Protein AF-A0A222W0Y5-F1 (afdb_monomer_lite)

Radius of gyration: 16.69 Å; chains: 1; bounding box: 46×19×49 Å

Sequence (97 aa):
MSITSLRAGQVRAENLFKIAQQQRAAAATLEERTTLSASERLEAAELRSHVAMIYQAIGEAYPIWARLWERLAAAEYAAAGRHELGAYLTEDQVQAA

Organism: NCBI:txid530584

Structure (mmCIF, N/CA/C/O backbone):
data_AF-A0A222W0Y5-F1
#
_entry.id   AF-A0A222W0Y5-F1
#
loop_
_atom_site.group_PDB
_atom_site.id
_atom_site.type_symbol
_atom_site.label_atom_id
_atom_site.label_alt_id
_atom_site.label_comp_id
_ato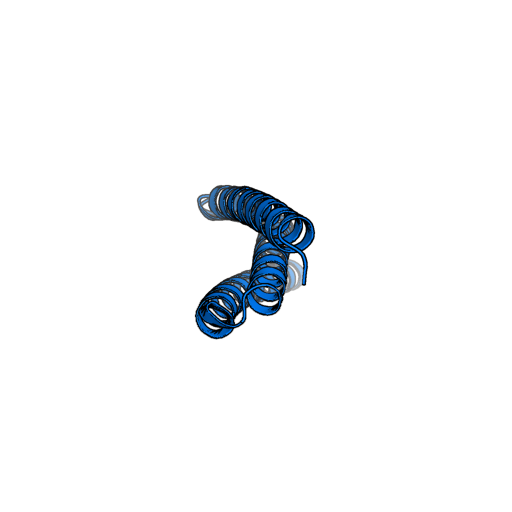m_site.label_asym_id
_atom_site.label_entity_id
_atom_site.label_seq_id
_atom_site.pdbx_PDB_ins_code
_atom_site.Cartn_x
_atom_site.Cartn_y
_atom_site.Cartn_z
_atom_site.occupancy
_atom_site.B_iso_or_equiv
_atom_site.auth_seq_id
_atom_site.auth_comp_id
_atom_site.auth_asym_id
_atom_site.auth_atom_id
_atom_site.pdbx_PDB_model_num
ATOM 1 N N . MET A 1 1 ? 14.150 5.642 -29.555 1.00 57.69 1 MET A N 1
ATOM 2 C CA . MET A 1 1 ? 14.236 5.983 -28.116 1.00 57.69 1 MET A CA 1
ATOM 3 C C . MET A 1 1 ? 15.690 6.328 -27.808 1.00 57.69 1 MET A C 1
ATOM 5 O O . MET A 1 1 ? 16.555 5.559 -28.205 1.00 57.69 1 MET A O 1
ATOM 9 N N . SER A 1 2 ? 15.989 7.496 -27.232 1.00 68.94 2 SER A N 1
ATOM 10 C CA . SER A 1 2 ? 17.376 7.933 -26.971 1.00 68.94 2 SER A CA 1
ATOM 11 C C . SER A 1 2 ? 17.860 7.463 -25.593 1.00 68.94 2 SER A C 1
ATOM 13 O O . SER A 1 2 ? 17.052 7.299 -24.677 1.00 68.94 2 SER A O 1
ATOM 15 N N . ILE A 1 3 ? 19.173 7.294 -25.405 1.00 71.50 3 ILE A N 1
ATOM 16 C CA . ILE A 1 3 ? 19.776 6.908 -24.109 1.00 71.50 3 ILE A CA 1
ATOM 17 C C . ILE A 1 3 ? 19.349 7.869 -22.984 1.00 71.50 3 ILE A C 1
ATOM 19 O O . ILE A 1 3 ? 19.065 7.444 -21.865 1.00 71.50 3 ILE A O 1
ATOM 23 N N . THR A 1 4 ? 19.224 9.161 -23.293 1.00 70.06 4 THR A N 1
ATOM 24 C CA . THR A 1 4 ? 18.762 10.198 -22.360 1.00 70.06 4 THR A CA 1
ATOM 25 C C . THR A 1 4 ? 17.308 9.986 -21.926 1.00 70.06 4 THR A C 1
ATOM 27 O O . THR A 1 4 ? 17.002 10.123 -20.745 1.00 70.06 4 THR A O 1
ATOM 30 N N . SER A 1 5 ? 16.418 9.584 -22.847 1.00 67.38 5 SER A N 1
ATOM 31 C CA . SER A 1 5 ? 15.014 9.272 -22.523 1.00 67.38 5 SER A CA 1
ATOM 32 C C . SER A 1 5 ? 14.866 8.018 -21.654 1.00 67.38 5 SER A C 1
ATOM 34 O O . SER A 1 5 ? 14.018 7.982 -20.766 1.00 67.38 5 SER A O 1
ATOM 36 N N . LEU A 1 6 ? 15.744 7.029 -21.849 1.00 65.62 6 LEU A N 1
ATOM 37 C CA . LEU A 1 6 ? 15.782 5.808 -21.042 1.00 65.62 6 LEU A CA 1
ATOM 38 C C . LEU A 1 6 ? 16.234 6.100 -19.602 1.00 65.62 6 LEU A C 1
ATOM 40 O O . LEU A 1 6 ? 15.585 5.673 -18.651 1.00 65.62 6 LEU A O 1
ATOM 44 N N . ARG A 1 7 ? 17.292 6.906 -19.432 1.00 71.50 7 ARG A N 1
ATOM 45 C CA . ARG A 1 7 ? 17.777 7.328 -18.105 1.00 71.50 7 ARG A CA 1
ATOM 46 C C . ARG A 1 7 ? 16.760 8.176 -17.340 1.00 71.50 7 ARG A C 1
ATOM 48 O O . ARG A 1 7 ? 16.603 7.986 -16.139 1.00 71.50 7 ARG A O 1
ATOM 55 N N . ALA A 1 8 ? 16.052 9.083 -18.015 1.00 73.00 8 ALA A N 1
ATOM 56 C CA . ALA A 1 8 ? 15.018 9.900 -17.378 1.00 73.00 8 ALA A CA 1
ATOM 57 C C . ALA A 1 8 ? 13.838 9.050 -16.866 1.00 73.00 8 ALA A C 1
ATOM 59 O O . ALA A 1 8 ? 13.352 9.278 -15.757 1.00 73.00 8 ALA A O 1
ATOM 60 N N . GLY A 1 9 ? 13.416 8.037 -17.635 1.00 73.50 9 GLY A N 1
ATOM 61 C CA . GLY A 1 9 ? 12.404 7.067 -17.201 1.00 73.50 9 GLY A CA 1
ATOM 62 C C . GLY A 1 9 ? 12.850 6.247 -15.986 1.00 73.50 9 GLY A C 1
ATOM 63 O O . GLY A 1 9 ? 12.065 6.040 -15.059 1.00 73.50 9 GLY A O 1
ATOM 64 N N . GLN A 1 10 ? 14.130 5.865 -15.949 1.00 78.88 10 GLN A N 1
ATOM 65 C CA . GLN A 1 10 ? 14.734 5.145 -14.826 1.00 78.88 10 GLN A CA 1
ATOM 66 C C . GLN A 1 10 ? 14.740 5.954 -13.530 1.00 78.88 10 GLN A C 1
ATOM 68 O O . GLN A 1 10 ? 14.188 5.508 -12.526 1.00 78.88 10 GLN A O 1
ATOM 73 N N . VAL A 1 11 ? 15.250 7.185 -13.571 1.00 80.81 11 VAL A N 1
ATOM 74 C CA . VAL A 1 11 ? 15.273 8.071 -12.396 1.00 80.81 11 VAL A CA 1
ATOM 75 C C . VAL A 1 11 ? 13.857 8.355 -11.882 1.00 80.81 11 VAL A C 1
ATOM 77 O O . VAL A 1 11 ? 13.619 8.367 -10.674 1.00 80.81 11 VAL A O 1
ATOM 80 N N . ARG A 1 12 ? 12.885 8.546 -12.784 1.00 83.69 12 ARG A N 1
ATOM 81 C CA . ARG A 1 12 ? 11.484 8.765 -12.397 1.00 83.69 12 ARG A CA 1
ATOM 82 C C . ARG A 1 12 ? 10.902 7.563 -11.653 1.00 83.69 12 ARG A C 1
ATOM 84 O O . ARG A 1 12 ? 10.234 7.751 -10.641 1.00 83.69 12 ARG A O 1
ATOM 91 N N . ALA A 1 13 ? 11.165 6.351 -12.127 1.00 82.75 13 ALA A N 1
ATOM 92 C CA . ALA A 1 13 ? 10.667 5.128 -11.509 1.00 82.75 13 ALA A CA 1
ATOM 93 C C . ALA A 1 13 ? 11.296 4.853 -10.143 1.00 82.75 13 ALA A C 1
ATOM 95 O O . ALA A 1 13 ? 10.595 4.480 -9.208 1.00 82.75 13 ALA A O 1
ATOM 96 N N . GLU A 1 14 ? 12.598 5.102 -10.004 1.00 87.62 14 GLU A N 1
ATOM 97 C CA . GLU A 1 14 ? 13.294 5.006 -8.720 1.00 87.62 14 GLU A CA 1
ATOM 98 C C . GLU A 1 14 ? 12.727 6.002 -7.699 1.00 87.62 14 GLU A C 1
ATOM 100 O O . GLU A 1 14 ? 12.512 5.648 -6.539 1.00 87.62 14 GLU A O 1
ATOM 105 N N . ASN A 1 15 ? 12.435 7.236 -8.120 1.00 90.75 15 ASN A N 1
ATOM 106 C CA . ASN A 1 15 ? 11.818 8.239 -7.250 1.00 90.75 15 ASN A CA 1
ATOM 107 C C . ASN A 1 15 ? 10.393 7.850 -6.844 1.00 90.75 15 ASN A C 1
ATOM 109 O O . ASN A 1 15 ? 10.054 7.938 -5.666 1.00 90.75 15 ASN A O 1
ATOM 113 N N . LEU A 1 16 ? 9.582 7.369 -7.789 1.00 90.56 16 LEU A N 1
ATOM 114 C CA . LEU A 1 16 ? 8.246 6.842 -7.504 1.00 90.56 16 LEU A CA 1
ATOM 115 C C . LEU A 1 16 ? 8.310 5.678 -6.511 1.00 90.56 16 LEU A C 1
ATOM 117 O O . LEU A 1 16 ? 7.588 5.672 -5.518 1.00 90.56 16 LEU A O 1
ATOM 121 N N . PHE A 1 17 ? 9.231 4.737 -6.714 1.00 93.00 17 PHE A N 1
ATOM 122 C CA . PHE A 1 17 ? 9.404 3.609 -5.807 1.00 93.00 17 PHE A CA 1
ATOM 123 C C . PHE A 1 17 ? 9.786 4.056 -4.389 1.00 93.00 17 PHE A C 1
ATOM 125 O O . PHE A 1 17 ? 9.247 3.527 -3.420 1.00 93.00 17 PHE A O 1
ATOM 132 N N . LYS A 1 18 ? 10.659 5.061 -4.244 1.00 95.25 18 LYS A N 1
ATOM 133 C CA . LYS A 1 18 ? 10.995 5.641 -2.930 1.00 95.25 18 LYS A CA 1
ATOM 134 C C . LYS A 1 18 ? 9.771 6.243 -2.238 1.00 95.25 18 LYS A C 1
ATOM 136 O O . LYS A 1 18 ? 9.578 5.990 -1.053 1.00 95.25 18 LYS A O 1
ATOM 141 N N . ILE A 1 19 ? 8.939 6.986 -2.970 1.00 94.62 19 ILE A N 1
ATOM 142 C CA . ILE A 1 19 ? 7.690 7.557 -2.440 1.00 94.62 19 ILE A CA 1
ATOM 143 C C . ILE A 1 19 ? 6.749 6.435 -1.982 1.00 94.62 19 ILE A C 1
ATOM 145 O O . ILE A 1 19 ? 6.229 6.489 -0.870 1.00 94.62 19 ILE A O 1
ATOM 149 N N . ALA A 1 20 ? 6.597 5.380 -2.788 1.00 95.12 20 ALA A N 1
ATOM 150 C CA . ALA A 1 20 ? 5.805 4.212 -2.417 1.00 95.12 20 ALA A CA 1
ATOM 151 C C . ALA A 1 20 ? 6.327 3.544 -1.134 1.00 95.12 20 ALA A C 1
ATOM 153 O O . ALA A 1 20 ? 5.540 3.222 -0.251 1.00 95.12 20 ALA A O 1
ATOM 154 N N . GLN A 1 21 ? 7.646 3.382 -0.971 1.00 96.50 21 GLN A N 1
ATOM 155 C CA . GLN A 1 21 ? 8.200 2.829 0.272 1.00 96.50 21 GLN A CA 1
ATOM 156 C C . GLN A 1 21 ? 7.928 3.725 1.487 1.00 96.50 21 GLN A C 1
ATOM 158 O O . GLN A 1 21 ? 7.602 3.211 2.553 1.00 96.50 21 GLN A O 1
ATOM 163 N N . GLN A 1 22 ? 8.019 5.050 1.338 1.00 97.06 22 GLN A N 1
ATOM 164 C CA . GLN A 1 22 ? 7.730 5.995 2.423 1.00 97.06 22 GLN A CA 1
ATOM 165 C C . GLN A 1 22 ? 6.262 5.937 2.859 1.00 97.06 22 GLN A C 1
ATOM 167 O O . GLN A 1 22 ? 5.983 5.841 4.051 1.00 97.06 22 GLN A O 1
ATOM 172 N N . GLN A 1 23 ? 5.327 5.936 1.908 1.00 96.94 23 GLN A N 1
ATOM 173 C CA . GLN A 1 23 ? 3.895 5.835 2.208 1.00 96.94 23 GLN A CA 1
ATOM 174 C C . GLN A 1 23 ? 3.534 4.476 2.809 1.00 96.94 23 GLN A C 1
ATOM 176 O O . GLN A 1 23 ? 2.771 4.399 3.768 1.00 96.94 23 GLN A O 1
ATOM 181 N N . ARG A 1 24 ? 4.138 3.398 2.298 1.00 96.00 24 ARG A N 1
ATOM 182 C CA . ARG A 1 24 ? 3.965 2.048 2.840 1.00 96.00 24 ARG A CA 1
ATOM 183 C C . ARG A 1 24 ? 4.468 1.938 4.277 1.00 96.00 24 ARG A C 1
ATOM 185 O O . ARG A 1 24 ? 3.831 1.274 5.089 1.00 96.00 24 ARG A O 1
ATOM 192 N N . ALA A 1 25 ? 5.591 2.584 4.590 1.00 95.62 25 ALA A N 1
ATOM 193 C CA . ALA A 1 25 ? 6.115 2.658 5.948 1.00 95.62 25 ALA A CA 1
ATOM 194 C C . ALA A 1 25 ? 5.188 3.468 6.865 1.00 95.62 25 ALA A C 1
ATOM 196 O O . ALA A 1 25 ? 4.892 3.012 7.962 1.00 95.62 25 ALA A O 1
ATOM 197 N N . ALA A 1 26 ? 4.667 4.608 6.400 1.00 93.81 26 ALA A N 1
ATOM 198 C CA . ALA A 1 26 ? 3.695 5.398 7.157 1.00 93.81 26 ALA A CA 1
ATOM 199 C C . ALA A 1 26 ? 2.418 4.596 7.472 1.00 93.81 26 ALA A C 1
ATOM 201 O O . ALA A 1 26 ? 1.972 4.577 8.618 1.00 93.81 26 ALA A O 1
ATOM 202 N N . ALA A 1 27 ? 1.887 3.855 6.491 1.00 93.50 27 ALA A N 1
ATOM 203 C CA . ALA A 1 27 ? 0.753 2.957 6.706 1.00 93.50 27 ALA A CA 1
ATOM 204 C C . ALA A 1 27 ? 1.084 1.855 7.726 1.00 93.50 27 ALA A C 1
ATOM 206 O O . ALA A 1 27 ? 0.286 1.586 8.617 1.00 93.50 27 ALA A O 1
ATOM 207 N N . ALA A 1 28 ? 2.276 1.253 7.644 1.00 92.88 28 ALA A N 1
ATOM 208 C CA . ALA A 1 28 ? 2.715 0.241 8.604 1.00 92.88 28 ALA A CA 1
ATOM 209 C C . ALA A 1 28 ? 2.814 0.797 10.037 1.00 92.88 28 ALA A C 1
ATOM 211 O O . ALA A 1 28 ? 2.373 0.140 10.972 1.00 92.88 28 ALA A O 1
ATOM 212 N N . THR A 1 29 ? 3.314 2.024 10.217 1.00 93.44 29 THR A N 1
ATOM 213 C CA . THR A 1 29 ? 3.362 2.680 11.535 1.00 93.44 29 THR A CA 1
ATOM 214 C C . THR A 1 29 ? 1.969 2.902 12.126 1.00 93.44 29 THR A C 1
ATOM 216 O O . THR A 1 29 ? 1.788 2.757 13.334 1.00 93.44 29 THR A O 1
ATOM 219 N N . LEU A 1 30 ? 0.968 3.226 11.299 1.00 90.62 30 LEU A N 1
ATOM 220 C CA . LEU A 1 30 ? -0.424 3.261 11.753 1.00 90.62 30 LEU A CA 1
ATOM 221 C C . LEU A 1 30 ? -0.883 1.852 12.158 1.00 90.62 30 LEU A C 1
ATOM 223 O O . LEU A 1 30 ? -1.379 1.659 13.263 1.00 90.62 30 LEU A O 1
ATOM 227 N N . GLU A 1 31 ? -0.656 0.855 11.305 1.00 89.25 31 GLU A N 1
ATOM 228 C CA . GLU A 1 31 ? -1.082 -0.538 11.506 1.00 89.25 31 GLU A CA 1
ATOM 229 C C . GLU A 1 31 ? -0.454 -1.236 12.724 1.00 89.25 31 GLU A C 1
ATOM 231 O O . GLU A 1 31 ? -1.057 -2.158 13.270 1.00 89.25 31 GLU A O 1
ATOM 236 N N . GLU A 1 32 ? 0.723 -0.805 13.181 1.00 91.25 32 GLU A N 1
ATOM 237 C CA . GLU A 1 32 ? 1.359 -1.305 14.410 1.00 91.25 32 GLU A CA 1
ATOM 238 C C . GLU A 1 32 ? 0.578 -0.937 15.682 1.00 91.25 32 GLU A C 1
ATOM 240 O O . GLU A 1 32 ? 0.785 -1.529 16.747 1.00 91.25 32 GLU A O 1
ATOM 245 N N . ARG A 1 33 ? -0.345 0.025 15.596 1.00 87.19 33 ARG A N 1
ATOM 246 C CA . ARG A 1 33 ? -1.183 0.434 16.721 1.00 87.19 33 ARG A CA 1
ATOM 247 C C . ARG A 1 33 ? -2.269 -0.613 16.966 1.00 87.19 33 ARG A C 1
ATOM 249 O O . ARG A 1 33 ? -3.023 -0.984 16.074 1.00 87.19 33 ARG A O 1
ATOM 256 N N . THR A 1 34 ? -2.402 -1.042 18.220 1.00 72.75 34 THR A N 1
ATOM 257 C CA . THR A 1 34 ? -3.349 -2.087 18.658 1.00 72.75 34 THR A CA 1
ATOM 258 C C . THR A 1 34 ? -4.820 -1.754 18.414 1.00 72.75 34 THR A C 1
ATOM 260 O O . THR A 1 34 ? -5.644 -2.658 18.294 1.00 72.75 34 THR A O 1
ATOM 263 N N . THR A 1 35 ? -5.154 -0.470 18.315 1.00 83.25 35 THR A N 1
ATOM 264 C CA . THR A 1 35 ? -6.504 0.005 18.004 1.00 83.25 35 THR A CA 1
ATOM 265 C C . THR A 1 35 ? -6.396 1.241 17.129 1.00 83.25 35 THR A C 1
ATOM 267 O O . THR A 1 35 ? -5.805 2.240 17.541 1.00 83.25 35 THR A O 1
ATOM 270 N N . LEU A 1 36 ? -6.972 1.150 15.933 1.00 86.38 36 LEU A N 1
ATOM 271 C CA . LEU A 1 36 ? -7.109 2.250 14.986 1.00 86.38 36 LEU A CA 1
ATOM 272 C C . LEU A 1 36 ? -8.531 2.801 15.044 1.00 86.38 36 LEU A C 1
ATOM 274 O O . LEU A 1 36 ? -9.492 2.021 14.993 1.00 86.38 36 LEU A O 1
ATOM 278 N N . SER A 1 37 ? -8.662 4.126 15.108 1.00 90.19 37 SER A N 1
ATOM 279 C CA . SER A 1 37 ? -9.946 4.799 14.890 1.00 90.19 37 SER A CA 1
ATOM 280 C C . SER A 1 37 ? -10.419 4.624 13.439 1.00 90.19 37 SER A C 1
ATOM 282 O O . SER A 1 37 ? -9.641 4.250 12.559 1.00 90.19 37 SER A O 1
ATOM 284 N N . ALA A 1 38 ? -11.692 4.923 13.156 1.00 89.75 38 ALA A N 1
ATOM 285 C CA . ALA A 1 38 ? -12.205 4.913 11.784 1.00 89.75 38 ALA A CA 1
ATOM 286 C C . ALA A 1 38 ? -11.396 5.845 10.860 1.00 89.75 38 ALA A C 1
ATOM 288 O O . ALA A 1 38 ? -11.008 5.439 9.768 1.00 89.75 38 ALA A O 1
ATOM 289 N N . SER A 1 39 ? -11.041 7.046 11.331 1.00 91.56 39 SER A N 1
ATOM 290 C CA . SER A 1 39 ? -10.234 7.997 10.555 1.00 91.56 39 SER A CA 1
ATOM 291 C C . SER A 1 39 ? -8.830 7.470 10.247 1.00 91.56 39 SER A C 1
ATOM 293 O O . SER A 1 39 ? -8.353 7.622 9.131 1.00 91.56 39 SER A O 1
ATOM 295 N N . GLU A 1 40 ? -8.176 6.813 11.207 1.00 93.56 40 GLU A N 1
ATOM 296 C CA . GLU A 1 40 ? -6.824 6.264 11.023 1.00 93.56 40 GLU A CA 1
ATOM 297 C C . GLU A 1 40 ? -6.824 5.043 10.098 1.00 93.56 40 GLU A C 1
ATOM 299 O O . GLU A 1 40 ? -5.864 4.803 9.368 1.00 93.56 40 GLU A O 1
ATOM 304 N N . ARG A 1 41 ? -7.921 4.278 10.087 1.00 93.75 41 ARG A N 1
ATOM 305 C CA . ARG A 1 41 ? -8.132 3.212 9.102 1.00 93.75 41 ARG A CA 1
ATOM 306 C C . ARG A 1 41 ? -8.288 3.785 7.698 1.00 93.75 41 ARG A C 1
ATOM 308 O O . ARG A 1 41 ? -7.665 3.268 6.777 1.00 93.75 41 ARG A O 1
ATOM 315 N N . LEU A 1 42 ? -9.067 4.853 7.527 1.00 94.94 42 LEU A N 1
ATOM 316 C CA . LEU A 1 42 ? -9.198 5.517 6.226 1.00 94.94 42 LEU A CA 1
ATOM 317 C C . LEU A 1 42 ? -7.862 6.107 5.755 1.00 94.94 42 LEU A C 1
ATOM 319 O O . LEU A 1 42 ? -7.505 5.939 4.593 1.00 94.94 42 LEU A O 1
ATOM 323 N N . GLU A 1 43 ? -7.078 6.700 6.656 1.00 95.75 43 GLU A N 1
ATOM 324 C CA . GLU A 1 43 ? -5.728 7.184 6.341 1.00 95.75 43 GLU A CA 1
ATOM 325 C C . GLU A 1 43 ? -4.801 6.039 5.896 1.00 95.75 43 GLU A C 1
ATOM 327 O O . GLU A 1 43 ? -4.135 6.130 4.862 1.00 95.75 43 GLU A O 1
ATOM 332 N N . ALA A 1 44 ? -4.792 4.919 6.628 1.00 95.38 44 ALA A N 1
ATOM 333 C CA . ALA A 1 44 ? -4.032 3.737 6.232 1.00 95.38 44 ALA A CA 1
ATOM 334 C C . ALA A 1 44 ? -4.497 3.194 4.869 1.00 95.38 44 ALA A C 1
ATOM 336 O O . ALA A 1 44 ? -3.664 2.807 4.046 1.00 95.38 44 ALA A O 1
ATOM 337 N N . ALA A 1 45 ? -5.805 3.197 4.598 1.00 96.50 45 ALA A N 1
ATOM 338 C CA . ALA A 1 45 ? -6.348 2.795 3.308 1.00 96.50 45 ALA A CA 1
ATOM 339 C C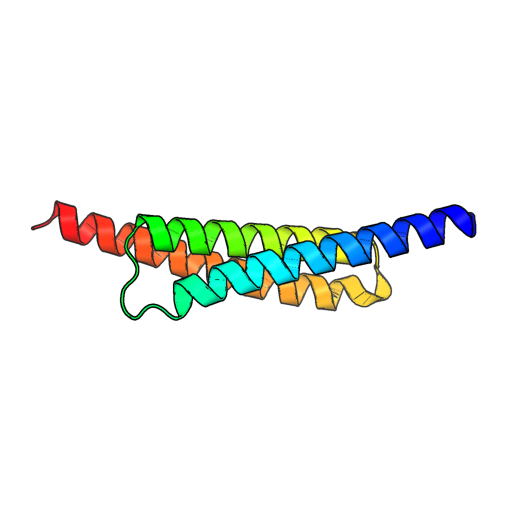 . ALA A 1 45 ? -5.877 3.701 2.166 1.00 96.50 45 ALA A C 1
ATOM 341 O O . ALA A 1 45 ? -5.422 3.200 1.137 1.00 96.50 45 ALA A O 1
ATOM 342 N N . GLU A 1 46 ? -5.926 5.018 2.355 1.00 97.38 46 GLU A N 1
ATOM 343 C CA . GLU A 1 46 ? -5.490 5.995 1.358 1.00 97.38 46 GLU A CA 1
ATOM 344 C C . GLU A 1 46 ? -4.000 5.832 1.032 1.00 97.38 46 GLU A C 1
ATOM 346 O O . GLU A 1 46 ? -3.619 5.739 -0.139 1.00 97.38 46 GLU A O 1
ATOM 351 N N . LEU A 1 47 ? -3.151 5.701 2.058 1.00 97.62 47 LEU A N 1
ATOM 352 C CA . LEU A 1 47 ? -1.718 5.456 1.883 1.00 97.62 47 LEU A CA 1
ATOM 353 C C . LEU A 1 47 ? -1.461 4.168 1.090 1.00 97.62 47 LEU A C 1
ATOM 355 O O . LEU A 1 47 ? -0.661 4.165 0.153 1.00 97.62 47 LEU A O 1
ATOM 359 N N . ARG A 1 48 ? -2.162 3.076 1.415 1.00 97.75 48 ARG A N 1
ATOM 360 C CA . ARG A 1 48 ? -2.049 1.791 0.703 1.00 97.75 48 ARG A CA 1
ATOM 361 C C . ARG A 1 48 ? -2.518 1.902 -0.754 1.00 97.75 48 ARG A C 1
ATOM 363 O O . ARG A 1 48 ? -1.839 1.402 -1.652 1.00 97.75 48 ARG A O 1
ATOM 370 N N . SER A 1 49 ? -3.617 2.609 -1.012 1.00 97.94 49 SER A N 1
ATOM 371 C CA . SER A 1 49 ? -4.122 2.872 -2.366 1.00 97.94 49 SER A CA 1
ATOM 372 C C . SER A 1 49 ? -3.135 3.688 -3.204 1.00 97.94 49 SER A C 1
ATOM 374 O O . SER A 1 49 ? -2.879 3.343 -4.359 1.00 97.94 49 SER A O 1
ATOM 376 N N . HIS A 1 50 ? -2.502 4.713 -2.628 1.00 97.88 50 HIS A N 1
ATOM 377 C CA . HIS A 1 50 ? -1.467 5.479 -3.324 1.00 97.88 50 HIS A CA 1
ATOM 378 C C . HIS A 1 50 ? -0.242 4.626 -3.676 1.00 97.88 50 HIS A C 1
ATOM 380 O O . HIS A 1 50 ? 0.255 4.697 -4.804 1.00 97.88 50 HIS A O 1
ATOM 386 N N . VAL A 1 51 ? 0.211 3.759 -2.765 1.00 98.06 51 VAL A N 1
ATOM 387 C CA . VAL A 1 51 ? 1.287 2.795 -3.049 1.00 98.06 51 VAL A CA 1
ATOM 388 C C . VAL A 1 51 ? 0.903 1.885 -4.220 1.00 98.06 51 VAL A C 1
ATOM 390 O O . VAL A 1 51 ? 1.716 1.671 -5.123 1.00 98.06 51 VAL A O 1
ATOM 393 N N . ALA A 1 52 ? -0.336 1.389 -4.247 1.00 97.94 52 ALA A N 1
ATOM 394 C CA . ALA A 1 52 ? -0.832 0.540 -5.325 1.00 97.94 52 ALA A CA 1
ATOM 395 C C . ALA A 1 52 ? -0.815 1.251 -6.689 1.00 97.94 52 ALA A C 1
ATOM 397 O O . ALA A 1 52 ? -0.304 0.698 -7.667 1.00 97.94 52 ALA A O 1
ATOM 398 N N . MET A 1 53 ? -1.295 2.498 -6.741 1.00 97.06 53 MET A N 1
ATOM 399 C CA . MET A 1 53 ? -1.274 3.327 -7.953 1.00 97.06 53 MET A CA 1
ATOM 400 C C . MET A 1 53 ? 0.152 3.584 -8.446 1.00 97.06 53 MET A C 1
ATOM 402 O O . MET A 1 53 ? 0.425 3.523 -9.646 1.00 97.06 53 MET A O 1
ATOM 406 N N . ILE A 1 54 ? 1.088 3.836 -7.527 1.00 96.06 54 ILE A N 1
ATOM 407 C CA . ILE A 1 54 ? 2.497 4.014 -7.879 1.00 96.06 54 ILE A CA 1
ATOM 408 C C . ILE A 1 54 ? 3.070 2.726 -8.478 1.00 96.06 54 ILE A C 1
ATOM 410 O O . ILE A 1 54 ? 3.759 2.782 -9.498 1.00 96.06 54 ILE A O 1
ATOM 414 N N . TYR A 1 55 ? 2.782 1.564 -7.887 1.00 96.38 55 TYR A N 1
ATOM 415 C CA . TYR A 1 55 ? 3.221 0.287 -8.446 1.00 96.38 55 TYR A CA 1
ATOM 416 C C . TYR A 1 55 ? 2.643 0.045 -9.843 1.00 96.38 55 TYR A C 1
ATOM 418 O O . TYR A 1 55 ? 3.406 -0.337 -10.727 1.00 96.38 55 TYR A O 1
ATOM 426 N N . GLN A 1 56 ? 1.366 0.345 -10.095 1.00 94.75 56 GLN A N 1
ATOM 427 C CA . GLN A 1 56 ? 0.798 0.272 -11.450 1.00 94.75 56 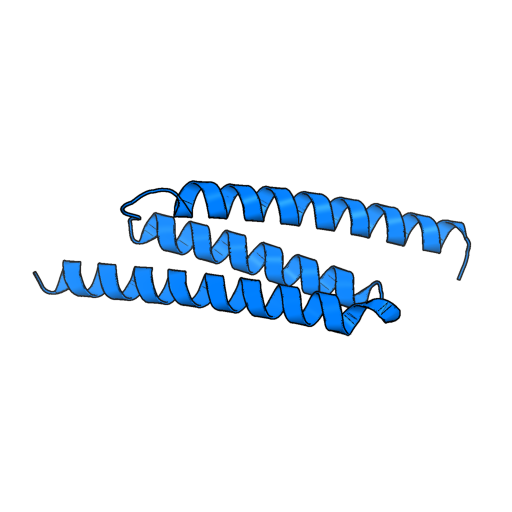GLN A CA 1
ATOM 428 C C . GLN A 1 56 ? 1.551 1.169 -12.437 1.00 94.75 56 GLN A C 1
ATOM 430 O O . GLN A 1 56 ? 2.001 0.685 -13.475 1.00 94.75 56 GLN A O 1
ATOM 435 N N . ALA A 1 57 ? 1.787 2.434 -12.079 1.00 92.00 57 ALA A N 1
ATOM 436 C CA . ALA A 1 57 ? 2.516 3.375 -12.928 1.00 92.00 57 ALA A CA 1
ATOM 437 C C . ALA A 1 57 ? 3.957 2.914 -13.225 1.00 92.00 57 ALA A C 1
ATOM 439 O O . ALA A 1 57 ? 4.469 3.111 -14.329 1.00 92.00 57 ALA A O 1
ATOM 440 N N . ILE A 1 58 ? 4.626 2.273 -12.259 1.00 90.50 58 ILE A N 1
ATOM 441 C CA . ILE A 1 58 ? 5.939 1.658 -12.490 1.00 90.50 58 ILE A CA 1
ATOM 442 C C . ILE A 1 58 ? 5.800 0.453 -13.434 1.00 90.50 58 ILE A C 1
ATOM 444 O O . ILE A 1 58 ? 6.590 0.323 -14.365 1.00 90.50 58 ILE A O 1
ATOM 448 N N . GLY A 1 59 ? 4.796 -0.405 -13.251 1.00 91.69 59 GLY A N 1
ATOM 449 C CA . GLY A 1 59 ? 4.533 -1.540 -14.141 1.00 91.69 59 GLY A CA 1
ATOM 450 C C . GLY A 1 59 ? 4.332 -1.130 -15.601 1.00 91.69 59 GLY A C 1
ATOM 451 O O . GLY A 1 59 ? 4.942 -1.724 -16.490 1.00 91.69 59 GLY A O 1
ATOM 452 N N . GLU A 1 60 ? 3.564 -0.066 -15.838 1.00 89.38 60 GLU A N 1
ATOM 453 C CA . GLU A 1 60 ? 3.348 0.520 -17.168 1.00 89.38 60 GLU A CA 1
ATOM 454 C C . GLU A 1 60 ? 4.649 1.043 -17.798 1.00 89.38 60 GLU A C 1
ATOM 456 O O . GLU A 1 60 ? 4.866 0.903 -19.003 1.00 89.38 60 GLU A O 1
ATOM 461 N N . ALA A 1 61 ? 5.551 1.601 -16.985 1.00 86.00 61 ALA A N 1
ATOM 462 C CA . ALA A 1 61 ? 6.850 2.089 -17.442 1.00 86.00 61 ALA A CA 1
ATOM 463 C C . ALA A 1 61 ? 7.868 0.963 -17.728 1.00 86.00 61 ALA A C 1
ATOM 465 O O . ALA A 1 61 ? 8.786 1.170 -18.525 1.00 86.00 61 ALA A O 1
ATOM 466 N N . TYR A 1 62 ? 7.713 -0.224 -17.119 1.00 84.44 62 TYR A N 1
ATOM 467 C CA . TYR A 1 62 ? 8.606 -1.382 -17.299 1.00 84.44 62 TYR A CA 1
ATOM 468 C C . TYR A 1 62 ? 7.833 -2.655 -17.665 1.00 84.44 62 TYR A C 1
ATOM 470 O O . TYR A 1 62 ? 7.662 -3.535 -16.815 1.00 84.44 62 TYR A O 1
ATOM 478 N N . PRO A 1 63 ? 7.469 -2.841 -18.948 1.00 84.88 63 PRO A N 1
ATOM 479 C CA . PRO A 1 63 ? 6.669 -3.982 -19.398 1.00 84.88 63 PRO A CA 1
ATOM 480 C C . PRO A 1 63 ? 7.251 -5.357 -19.037 1.00 84.88 63 PRO A C 1
ATOM 482 O O . PRO A 1 63 ? 6.505 -6.286 -18.740 1.00 84.88 63 PRO A O 1
ATOM 485 N N . ILE A 1 64 ? 8.585 -5.484 -18.995 1.00 90.06 64 ILE A N 1
ATOM 486 C CA . ILE A 1 64 ? 9.285 -6.724 -18.600 1.00 90.06 64 ILE A CA 1
ATOM 487 C C . ILE A 1 64 ? 8.912 -7.156 -17.171 1.00 90.06 64 ILE A C 1
ATOM 489 O O . ILE A 1 64 ? 8.861 -8.349 -16.879 1.00 90.06 64 ILE A O 1
ATOM 493 N N . TRP A 1 65 ? 8.609 -6.196 -16.294 1.00 88.88 65 TRP A N 1
ATOM 494 C CA . TRP A 1 65 ? 8.253 -6.426 -14.894 1.00 88.88 65 TRP A CA 1
ATOM 495 C C . TRP A 1 65 ? 6.790 -6.095 -14.582 1.00 88.88 65 TRP A C 1
ATOM 497 O O . TRP A 1 65 ? 6.398 -6.180 -13.420 1.00 88.88 65 TRP A O 1
ATOM 507 N N . ALA A 1 66 ? 5.968 -5.751 -15.580 1.00 91.75 66 ALA A N 1
ATOM 508 C CA . ALA A 1 66 ? 4.589 -5.296 -15.379 1.00 91.75 66 ALA A CA 1
ATOM 509 C C . ALA A 1 66 ? 3.785 -6.251 -14.486 1.00 91.75 66 ALA A C 1
ATOM 511 O O . ALA A 1 66 ? 3.206 -5.835 -13.489 1.00 91.75 66 ALA A O 1
ATOM 512 N N . ARG A 1 67 ? 3.876 -7.559 -14.746 1.00 95.94 67 ARG A N 1
ATOM 513 C CA . ARG A 1 67 ? 3.160 -8.584 -13.973 1.00 95.94 67 ARG A CA 1
ATOM 514 C C . ARG A 1 67 ? 3.573 -8.652 -12.498 1.00 95.94 67 ARG A C 1
ATOM 516 O O . ARG A 1 67 ? 2.772 -9.043 -11.651 1.00 95.94 67 ARG A O 1
ATOM 523 N N . LEU A 1 68 ? 4.829 -8.331 -12.178 1.00 95.75 68 LEU A N 1
ATOM 524 C CA . LEU A 1 68 ? 5.290 -8.243 -10.790 1.00 95.75 68 LEU A CA 1
ATOM 525 C C . LEU A 1 68 ? 4.643 -7.036 -10.109 1.00 9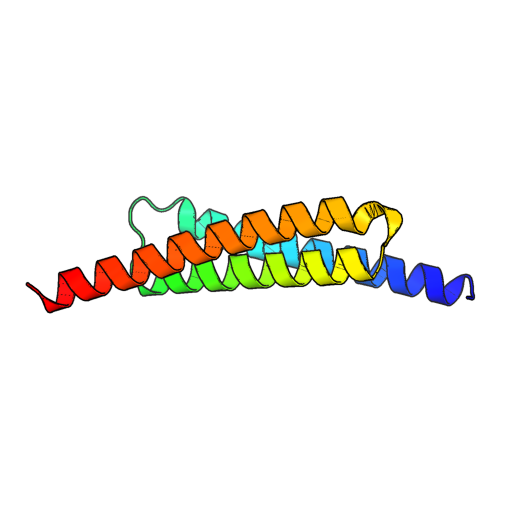5.75 68 LEU A C 1
ATOM 527 O O . LEU A 1 68 ? 4.069 -7.173 -9.031 1.00 95.75 68 LEU A O 1
ATOM 531 N N . TRP A 1 69 ? 4.704 -5.878 -10.760 1.00 96.00 69 TRP A N 1
ATOM 532 C CA . TRP A 1 69 ? 4.151 -4.635 -10.237 1.00 96.00 69 TRP A CA 1
ATOM 533 C C . TRP A 1 69 ? 2.628 -4.676 -10.092 1.00 96.00 69 TRP A C 1
ATOM 535 O O . TRP A 1 69 ? 2.113 -4.232 -9.072 1.00 96.00 69 TRP A O 1
ATOM 545 N N . GLU A 1 70 ? 1.914 -5.300 -11.028 1.00 96.56 70 GLU A N 1
ATOM 546 C CA . GLU A 1 70 ? 0.471 -5.553 -10.928 1.00 96.56 70 GLU A CA 1
ATOM 547 C C . GLU A 1 70 ? 0.114 -6.377 -9.687 1.00 96.56 70 GLU A C 1
ATOM 549 O O . GLU A 1 70 ? -0.831 -6.051 -8.973 1.00 96.56 70 GLU A O 1
ATOM 554 N N . ARG A 1 71 ? 0.883 -7.434 -9.390 1.00 97.88 71 ARG A N 1
ATOM 555 C CA . ARG A 1 71 ? 0.660 -8.254 -8.188 1.00 97.88 71 ARG A CA 1
ATOM 556 C C . ARG A 1 71 ? 0.904 -7.465 -6.909 1.00 97.88 71 ARG A C 1
ATOM 558 O O . ARG A 1 71 ? 0.143 -7.611 -5.956 1.00 97.88 71 ARG A O 1
ATOM 565 N N . LEU A 1 72 ? 1.955 -6.645 -6.887 1.00 97.12 72 LEU A N 1
ATOM 566 C CA . LEU A 1 72 ? 2.243 -5.770 -5.752 1.00 97.12 72 LEU A CA 1
ATOM 567 C C . LEU A 1 72 ? 1.123 -4.741 -5.564 1.00 97.12 72 LEU A C 1
ATOM 569 O O . LEU A 1 72 ? 0.640 -4.580 -4.449 1.00 97.12 72 LEU A O 1
ATOM 573 N N . ALA A 1 73 ? 0.652 -4.112 -6.642 1.00 97.62 73 ALA A N 1
ATOM 574 C CA . ALA A 1 73 ? -0.467 -3.178 -6.593 1.00 97.62 73 ALA A CA 1
ATOM 575 C C . ALA A 1 73 ? -1.751 -3.840 -6.077 1.00 97.62 73 ALA A C 1
ATOM 577 O O . ALA A 1 73 ? -2.397 -3.314 -5.176 1.00 97.62 73 ALA A O 1
ATOM 578 N N . ALA A 1 74 ? -2.091 -5.029 -6.583 1.00 97.94 74 ALA A N 1
ATOM 579 C CA . ALA A 1 74 ? -3.266 -5.771 -6.136 1.00 97.94 74 ALA A CA 1
ATOM 580 C C . ALA A 1 74 ? -3.219 -6.097 -4.632 1.00 97.94 74 ALA A C 1
ATOM 582 O O . ALA A 1 74 ? -4.240 -6.010 -3.952 1.00 97.94 74 ALA A O 1
ATOM 583 N N . ALA A 1 75 ? -2.043 -6.441 -4.097 1.00 97.94 75 ALA A N 1
ATOM 584 C CA . ALA A 1 75 ? -1.876 -6.701 -2.668 1.00 97.94 75 ALA A CA 1
ATOM 585 C C . ALA A 1 75 ? -2.103 -5.443 -1.810 1.00 97.94 75 ALA A C 1
ATOM 587 O O . ALA A 1 75 ? -2.730 -5.532 -0.753 1.00 97.94 75 ALA A O 1
ATOM 588 N N . GLU A 1 76 ? -1.627 -4.284 -2.268 1.00 98.19 76 GLU A N 1
ATOM 589 C CA . GLU A 1 76 ? -1.807 -3.006 -1.570 1.00 98.19 76 GLU A CA 1
ATOM 590 C C . GLU A 1 76 ? -3.264 -2.515 -1.658 1.00 98.19 76 GLU A C 1
ATOM 592 O O . GLU A 1 76 ? -3.827 -2.138 -0.634 1.00 98.19 76 GLU A O 1
ATOM 597 N N . TYR A 1 77 ? -3.942 -2.653 -2.806 1.00 98.25 77 TYR A N 1
ATOM 598 C CA . TYR A 1 77 ? -5.389 -2.394 -2.903 1.00 98.25 77 TYR A CA 1
ATOM 599 C C . TYR A 1 77 ? -6.214 -3.311 -2.000 1.00 98.25 77 TYR A C 1
ATOM 601 O O . TYR A 1 77 ? -7.146 -2.865 -1.334 1.00 98.25 77 TYR A O 1
ATOM 609 N N . ALA A 1 78 ? -5.864 -4.597 -1.931 1.00 97.81 78 ALA A N 1
ATOM 610 C CA . ALA A 1 78 ? -6.535 -5.520 -1.025 1.00 97.81 78 ALA A CA 1
ATOM 611 C C . ALA A 1 78 ? -6.315 -5.140 0.450 1.00 97.81 78 ALA A C 1
ATOM 613 O O . ALA A 1 78 ? -7.193 -5.376 1.277 1.00 97.81 78 ALA A O 1
ATOM 614 N N . ALA A 1 79 ? -5.153 -4.578 0.799 1.00 96.06 79 ALA A N 1
ATOM 615 C CA . ALA A 1 79 ? -4.910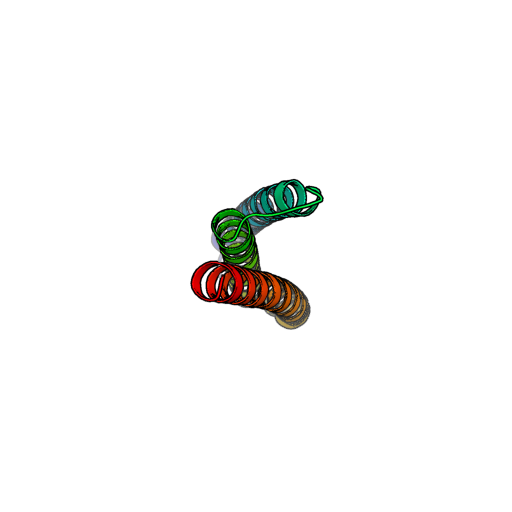 -4.033 2.132 1.00 96.06 79 ALA A CA 1
ATOM 616 C C . ALA A 1 79 ? -5.747 -2.775 2.394 1.00 96.06 79 ALA A C 1
ATOM 618 O O . ALA A 1 79 ? -6.384 -2.701 3.442 1.00 96.06 79 ALA A O 1
ATOM 619 N N . ALA A 1 80 ? -5.817 -1.855 1.429 1.00 96.38 80 ALA A N 1
ATOM 620 C CA . ALA A 1 80 ? -6.650 -0.660 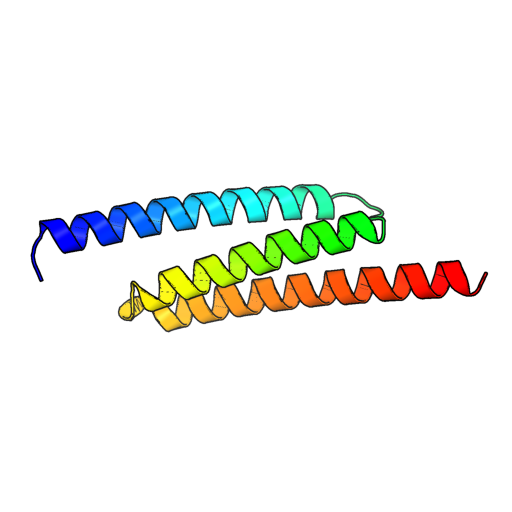1.517 1.00 96.38 80 ALA A CA 1
ATOM 621 C C . ALA A 1 80 ? -8.127 -1.006 1.755 1.00 96.38 80 ALA A C 1
ATOM 623 O O . ALA A 1 80 ? -8.715 -0.548 2.731 1.00 96.38 80 ALA A O 1
ATOM 624 N N . GLY A 1 81 ? -8.689 -1.921 0.958 1.00 95.56 81 GLY A N 1
ATOM 625 C CA . GLY A 1 81 ? -10.088 -2.333 1.098 1.00 95.56 81 GLY A CA 1
ATOM 626 C C . GLY A 1 81 ? -10.413 -2.978 2.452 1.00 95.56 81 GLY A C 1
ATOM 627 O O . GLY A 1 81 ? -11.520 -2.820 2.962 1.00 95.56 81 GLY A O 1
ATOM 628 N N . ARG A 1 82 ? -9.454 -3.671 3.090 1.00 94.62 82 ARG A N 1
ATOM 629 C CA . ARG A 1 82 ? -9.645 -4.187 4.461 1.00 94.62 82 ARG A CA 1
ATOM 630 C C . ARG A 1 82 ? -9.747 -3.063 5.487 1.00 94.62 82 ARG A C 1
ATOM 632 O O . ARG A 1 82 ? -10.526 -3.179 6.431 1.00 94.62 82 ARG A O 1
ATOM 639 N N . HIS A 1 83 ? -8.959 -2.007 5.318 1.00 93.06 83 HIS A N 1
ATOM 640 C CA . HIS A 1 83 ? -8.991 -0.853 6.209 1.00 93.06 83 HIS A CA 1
ATOM 641 C C . HIS A 1 83 ? -10.251 -0.016 6.012 1.00 93.06 83 HIS A C 1
ATOM 643 O O . HIS A 1 83 ? -10.886 0.317 7.008 1.00 93.06 83 HIS A O 1
ATOM 649 N N . GLU A 1 84 ? -10.673 0.224 4.767 1.00 92.31 84 GLU A N 1
ATOM 650 C CA . GLU A 1 84 ? -11.956 0.877 4.456 1.00 92.31 84 GLU A CA 1
ATOM 651 C C . GLU A 1 84 ? -13.123 0.118 5.085 1.00 92.31 84 GLU A C 1
ATOM 653 O O . GLU A 1 84 ? -13.899 0.691 5.847 1.00 92.31 84 GLU A O 1
ATOM 658 N N . LEU A 1 85 ? -13.201 -1.198 4.854 1.00 90.81 85 LEU A N 1
ATOM 659 C CA . LEU A 1 85 ? -14.235 -2.034 5.461 1.00 90.81 85 LEU A CA 1
ATOM 660 C C . LEU A 1 85 ? -14.197 -1.955 6.993 1.00 90.81 85 LEU A C 1
ATOM 662 O O . LEU A 1 85 ? -15.236 -1.830 7.634 1.00 90.81 85 LEU A O 1
ATOM 666 N N . GLY A 1 86 ? -13.003 -2.004 7.589 1.00 88.25 86 GLY A N 1
ATOM 667 C CA . GLY A 1 86 ? -12.841 -1.864 9.033 1.00 88.25 86 GLY A CA 1
ATOM 668 C C . GLY A 1 86 ? -13.291 -0.500 9.566 1.00 88.25 86 GLY A C 1
ATOM 669 O O . GLY A 1 86 ? -13.822 -0.438 10.674 1.00 88.25 86 GLY A O 1
ATOM 670 N N . ALA A 1 87 ? -13.093 0.579 8.806 1.00 89.31 87 ALA A N 1
ATOM 671 C CA . ALA A 1 87 ? -13.535 1.920 9.178 1.00 89.31 87 ALA A CA 1
ATOM 672 C C . ALA A 1 87 ? -15.065 2.001 9.218 1.00 89.31 87 ALA A C 1
ATOM 674 O O . ALA A 1 87 ? -15.620 2.350 10.260 1.00 89.31 87 ALA A O 1
ATOM 675 N N . TYR A 1 88 ? -15.732 1.574 8.141 1.00 85.62 88 TYR A N 1
ATOM 676 C CA . TYR A 1 88 ? -17.195 1.590 8.047 1.00 85.62 88 TYR A CA 1
ATOM 677 C C . TYR A 1 88 ? -17.861 0.720 9.117 1.00 85.62 88 TYR A C 1
ATOM 679 O O . TYR A 1 88 ? -18.804 1.155 9.769 1.00 85.62 88 TYR A O 1
ATOM 687 N N . LEU A 1 89 ? -17.318 -0.472 9.384 1.00 84.00 89 LEU A N 1
ATOM 688 C CA . LEU A 1 89 ? -17.841 -1.339 10.446 1.00 84.00 89 LEU A CA 1
ATOM 689 C C . LEU A 1 89 ? -17.686 -0.731 11.850 1.00 84.00 89 LEU A C 1
ATOM 691 O O . LEU A 1 89 ? -18.492 -1.021 12.730 1.00 84.00 89 LEU A O 1
ATOM 695 N N . THR A 1 90 ? -16.660 0.094 12.076 1.00 72.81 90 THR A N 1
ATOM 696 C CA . THR A 1 90 ? -16.463 0.784 13.361 1.00 72.81 90 THR A CA 1
ATOM 697 C C . THR A 1 90 ? -17.453 1.943 13.513 1.00 72.81 90 THR A C 1
ATOM 699 O O . THR A 1 90 ? -17.995 2.141 14.596 1.00 72.81 90 THR A O 1
ATOM 702 N N . GLU A 1 91 ? -17.723 2.692 12.440 1.00 68.56 91 GLU A N 1
ATOM 703 C CA . GLU A 1 91 ? -18.706 3.786 12.449 1.00 68.56 91 GLU A CA 1
ATOM 704 C C . GLU A 1 91 ? -20.140 3.284 12.652 1.00 68.56 91 GLU A C 1
ATOM 706 O O . GLU A 1 91 ? -20.857 3.832 13.492 1.00 68.56 91 GLU A O 1
ATOM 711 N N . ASP A 1 92 ? -20.531 2.202 11.974 1.00 64.25 92 ASP A N 1
ATOM 712 C CA . ASP A 1 92 ? -21.856 1.589 12.137 1.00 64.25 92 ASP A CA 1
ATOM 713 C C . ASP A 1 92 ? -22.092 1.112 13.582 1.00 64.25 92 ASP A C 1
ATOM 715 O O . ASP A 1 92 ? -23.187 1.258 14.128 1.00 64.25 92 ASP A O 1
ATOM 719 N N . GLN A 1 93 ? -21.056 0.585 14.244 1.00 59.62 93 GLN A N 1
ATOM 720 C CA . GLN A 1 93 ? -21.136 0.179 15.652 1.00 59.62 93 GLN A CA 1
ATOM 721 C C . GLN A 1 93 ? -21.280 1.365 16.612 1.00 59.62 93 GLN A C 1
ATOM 723 O O . GLN A 1 93 ? -21.936 1.228 17.642 1.00 59.62 93 GLN A O 1
ATOM 728 N N . VAL A 1 94 ? -20.694 2.520 16.288 1.00 59.81 94 VAL A N 1
ATOM 729 C CA . VAL A 1 94 ? -20.816 3.742 17.098 1.00 59.81 94 VAL A CA 1
ATOM 730 C C . VAL A 1 94 ? -22.192 4.390 16.928 1.00 59.81 94 VAL A C 1
ATOM 732 O O . VAL A 1 94 ? -22.708 4.955 17.884 1.00 59.81 94 VAL A O 1
ATOM 735 N N . GLN A 1 95 ? -22.811 4.298 15.747 1.00 56.19 95 GLN A N 1
ATOM 736 C CA . GLN A 1 95 ? -24.156 4.842 15.515 1.00 56.19 95 GLN A CA 1
ATOM 737 C C . GLN A 1 95 ? -25.287 3.978 16.103 1.00 56.19 95 GLN A C 1
ATOM 739 O O . GLN A 1 95 ? -26.388 4.485 16.312 1.00 56.19 95 GLN A O 1
ATOM 744 N N . ALA A 1 96 ? -25.039 2.689 16.358 1.00 55.19 96 ALA A N 1
ATOM 745 C CA . ALA A 1 96 ? -26.030 1.750 16.891 1.00 55.19 96 ALA A CA 1
ATOM 746 C C . ALA A 1 96 ? -26.055 1.629 18.434 1.00 55.19 96 ALA A C 1
ATOM 748 O O . ALA A 1 96 ? -26.897 0.892 18.956 1.00 55.19 96 ALA A O 1
ATOM 749 N N . ALA A 1 97 ? -25.144 2.301 19.150 1.00 50.28 97 ALA A N 1
ATOM 750 C CA . ALA A 1 97 ? -25.005 2.286 20.614 1.00 50.28 97 ALA A CA 1
ATOM 751 C C . ALA A 1 97 ? -25.567 3.561 21.263 1.00 50.28 97 ALA A C 1
ATOM 753 O O . ALA A 1 97 ? -26.115 3.444 22.384 1.00 50.28 97 ALA A O 1
#

Secondary structure (DSSP, 8-state):
--HHHHHHHHHHHHHHHHHHHHHHHHHHHHHTSSS--HHHHHHHHHHHHHHHHHHHHHHHH-GGGHHHHHHHHHHHHHHHHHHHHHHHHHHHHHHT-

pLDDT: mean 87.71, std 11.84, range [50.28, 98.25]

Foldseek 3Di:
DDPVVVVVLVVVLVVLQVLLVVLQVVLVVLVVDPDDALVSLQSSLVSLQSSLVSLCVSLVSPVVCVVVSNVSSVVSNVSSVVSNVVSVVNVVVVVVD